Protein AF-A0A090L2N8-F1 (afdb_monomer_lite)

Structure (mmCIF, N/CA/C/O backbone):
data_AF-A0A090L2N8-F1
#
_entry.id   AF-A0A090L2N8-F1
#
loop_
_atom_site.group_PDB
_atom_site.id
_atom_site.type_symbol
_atom_site.label_atom_id
_atom_site.label_alt_id
_atom_site.label_comp_id
_atom_site.label_asym_id
_atom_site.label_entity_id
_atom_site.label_seq_id
_atom_site.pdbx_PDB_ins_code
_atom_site.Cartn_x
_atom_site.Cartn_y
_atom_site.Cartn_z
_atom_site.occupancy
_atom_site.B_iso_or_equiv
_atom_site.auth_seq_id
_atom_site.auth_comp_id
_atom_site.auth_asym_id
_atom_site.auth_atom_id
_atom_site.pdbx_PDB_model_num
ATOM 1 N N . MET A 1 1 ? -22.957 29.346 11.512 1.00 36.66 1 MET A N 1
ATOM 2 C CA . MET A 1 1 ? -21.755 28.531 11.788 1.00 36.66 1 MET A CA 1
ATOM 3 C C . MET A 1 1 ? -21.433 27.789 10.502 1.00 36.66 1 MET A C 1
ATOM 5 O O . MET A 1 1 ? -22.168 26.878 10.152 1.00 36.66 1 MET A O 1
ATOM 9 N N . SER A 1 2 ? -20.461 28.278 9.727 1.00 35.19 2 SER A N 1
ATOM 10 C CA . SER A 1 2 ? -20.050 27.627 8.478 1.00 35.19 2 SER A CA 1
ATOM 11 C C . SER A 1 2 ? -19.324 26.339 8.849 1.00 35.19 2 SER A C 1
ATOM 13 O O . SER A 1 2 ? -18.296 26.393 9.524 1.00 35.19 2 SER A O 1
ATOM 15 N N . GLN A 1 3 ? -19.903 25.190 8.508 1.00 35.50 3 GLN A N 1
ATOM 16 C CA . GLN A 1 3 ? -19.244 23.900 8.658 1.00 35.50 3 GLN A CA 1
ATOM 17 C C . GLN A 1 3 ? -18.045 23.920 7.713 1.00 35.50 3 GLN A C 1
ATOM 19 O O . GLN A 1 3 ? -18.204 23.939 6.495 1.00 35.50 3 GLN A O 1
ATOM 24 N N . MET A 1 4 ? -16.848 24.017 8.287 1.00 34.84 4 MET A N 1
ATOM 25 C CA . MET A 1 4 ? -15.596 23.928 7.553 1.00 34.84 4 MET A CA 1
ATOM 26 C C . MET A 1 4 ? -15.576 22.540 6.907 1.00 34.84 4 MET A C 1
ATOM 28 O O . MET A 1 4 ? -15.399 21.536 7.594 1.00 34.84 4 MET A O 1
ATOM 32 N N . VAL A 1 5 ? -15.874 22.476 5.609 1.00 41.25 5 VAL A N 1
ATOM 33 C CA . VAL A 1 5 ? -15.751 21.252 4.819 1.00 41.25 5 VAL A CA 1
ATOM 34 C C . VAL A 1 5 ? -14.258 20.985 4.734 1.00 41.25 5 VAL A C 1
ATOM 36 O O . VAL A 1 5 ? -13.550 21.615 3.952 1.00 41.25 5 VAL A O 1
ATOM 39 N N . ILE A 1 6 ? -13.760 20.136 5.628 1.00 54.00 6 ILE A N 1
ATOM 40 C CA . ILE A 1 6 ? -12.392 19.642 5.546 1.00 54.00 6 ILE A CA 1
ATOM 41 C C . ILE A 1 6 ? -12.341 18.814 4.262 1.00 54.00 6 ILE A C 1
ATOM 43 O O . ILE A 1 6 ? -13.164 17.928 4.045 1.00 54.00 6 ILE A O 1
ATOM 47 N N . ASP A 1 7 ? -11.460 19.205 3.348 1.00 61.66 7 ASP A N 1
ATOM 48 C CA . ASP A 1 7 ? -11.293 18.534 2.067 1.00 61.66 7 ASP A CA 1
ATOM 49 C C . ASP A 1 7 ? -10.585 17.193 2.310 1.00 61.66 7 ASP A C 1
ATOM 51 O O . ASP A 1 7 ? -9.374 17.156 2.524 1.00 61.66 7 ASP A O 1
ATOM 55 N N . ASP A 1 8 ? -11.350 16.097 2.296 1.00 76.94 8 ASP A N 1
ATOM 56 C CA . ASP A 1 8 ? -10.881 14.704 2.449 1.00 76.94 8 ASP A CA 1
ATOM 57 C C . ASP A 1 8 ? -10.103 14.191 1.212 1.00 76.94 8 ASP A C 1
ATOM 59 O O . ASP A 1 8 ? -10.050 12.989 0.932 1.00 76.94 8 ASP A O 1
ATOM 63 N N . GLU A 1 9 ? -9.564 15.104 0.404 1.00 87.19 9 GLU A N 1
ATOM 64 C CA . GLU A 1 9 ? -8.746 14.788 -0.759 1.00 87.19 9 GLU A CA 1
ATOM 65 C C . GLU A 1 9 ? -7.345 14.370 -0.315 1.00 87.19 9 GLU A C 1
ATOM 67 O O . GLU A 1 9 ? -6.635 15.106 0.374 1.00 87.19 9 GLU A O 1
ATOM 72 N N . ILE A 1 10 ? -6.946 13.180 -0.753 1.00 88.44 10 ILE A N 1
ATOM 73 C CA . ILE A 1 10 ? -5.618 12.625 -0.542 1.00 88.44 10 ILE A CA 1
ATOM 74 C C . ILE A 1 10 ? -4.864 12.704 -1.862 1.00 88.44 10 ILE A C 1
ATOM 76 O O . ILE A 1 10 ? -5.372 12.290 -2.907 1.00 88.44 10 ILE A O 1
ATOM 80 N N . GLU A 1 11 ? -3.640 13.218 -1.803 1.00 90.69 11 GLU A N 1
ATOM 81 C CA . GLU A 1 11 ? -2.731 13.260 -2.942 1.00 90.69 11 GLU A CA 1
ATOM 82 C C . GLU A 1 11 ? -1.471 12.463 -2.640 1.00 90.69 11 GLU A C 1
ATOM 84 O O . GLU A 1 11 ? -0.722 12.770 -1.705 1.00 90.69 11 GLU A O 1
ATOM 89 N N . PHE A 1 12 ? -1.228 11.460 -3.473 1.00 89.25 12 PHE A N 1
ATOM 90 C CA . PHE A 1 12 ? 0.012 10.710 -3.493 1.00 89.25 12 PHE A CA 1
ATOM 91 C C . PHE A 1 12 ? 0.894 11.193 -4.632 1.00 89.25 12 PHE A C 1
ATOM 93 O O . PHE A 1 12 ? 0.451 11.342 -5.770 1.00 89.25 12 PHE A O 1
ATOM 100 N N . GLN A 1 13 ? 2.164 11.394 -4.316 1.00 90.00 13 GLN A N 1
ATOM 101 C CA . GLN A 1 13 ? 3.207 11.605 -5.296 1.00 90.00 13 GLN A CA 1
ATOM 102 C C . GLN A 1 13 ? 3.875 10.274 -5.608 1.00 90.00 13 GLN A C 1
ATOM 104 O O . GLN A 1 13 ? 4.311 9.577 -4.695 1.00 90.00 13 GLN A O 1
ATOM 109 N N . ILE A 1 14 ? 4.000 9.971 -6.894 1.00 87.62 14 ILE A N 1
ATOM 110 C CA . ILE A 1 14 ? 4.717 8.823 -7.429 1.00 87.62 14 ILE A CA 1
ATOM 111 C C . ILE A 1 14 ? 6.003 9.318 -8.088 1.00 87.62 14 ILE A C 1
ATOM 113 O O . ILE A 1 14 ? 5.976 10.181 -8.972 1.00 87.62 14 ILE A O 1
ATOM 117 N N . ARG A 1 15 ? 7.137 8.778 -7.642 1.00 84.06 15 ARG A N 1
ATOM 118 C CA . ARG A 1 15 ? 8.476 9.062 -8.171 1.00 84.06 15 ARG A CA 1
ATOM 119 C C . ARG A 1 15 ? 9.113 7.775 -8.665 1.00 84.06 15 ARG A C 1
ATOM 121 O O . ARG A 1 15 ? 8.937 6.736 -8.042 1.00 84.06 15 ARG A O 1
ATOM 128 N N . HIS A 1 16 ? 9.904 7.844 -9.728 1.00 80.56 16 HIS A N 1
ATOM 129 C CA . HIS A 1 16 ? 10.646 6.679 -10.204 1.00 80.56 16 HIS A CA 1
ATOM 130 C C . HIS A 1 16 ? 11.736 6.270 -9.210 1.00 80.56 16 HIS A C 1
ATOM 132 O O . HIS A 1 16 ? 12.445 7.114 -8.651 1.00 80.56 16 HIS A O 1
ATOM 138 N N . TYR A 1 17 ? 11.876 4.962 -9.003 1.00 70.00 17 TYR A N 1
ATOM 139 C CA . TYR A 1 17 ? 12.927 4.393 -8.172 1.00 70.00 17 TYR A CA 1
ATOM 140 C C . TYR A 1 17 ? 14.274 4.687 -8.850 1.00 70.00 17 TYR A C 1
ATOM 142 O O . TYR A 1 17 ? 14.511 4.265 -9.980 1.00 70.00 17 TYR A O 1
ATOM 150 N N . ASN A 1 18 ? 15.143 5.441 -8.171 1.00 66.25 18 ASN A N 1
ATOM 151 C CA . ASN A 1 18 ? 16.509 5.773 -8.599 1.00 66.25 18 ASN A CA 1
ATOM 152 C C . ASN A 1 18 ? 16.700 6.901 -9.646 1.00 66.25 18 ASN A C 1
ATOM 154 O O . ASN A 1 18 ? 17.779 7.002 -10.229 1.00 66.25 18 ASN A O 1
ATOM 158 N N . GLN A 1 19 ? 15.716 7.782 -9.886 1.00 64.19 19 GLN A N 1
ATOM 159 C CA . GLN A 1 19 ? 15.895 8.910 -10.822 1.00 64.19 19 GLN A CA 1
ATOM 160 C C . GLN A 1 19 ? 15.482 10.269 -10.233 1.00 64.19 19 GLN A C 1
ATOM 162 O O . GLN A 1 19 ? 14.309 10.534 -9.987 1.00 64.19 19 GLN A O 1
ATOM 167 N N . GLN A 1 20 ? 16.467 11.157 -10.049 1.00 55.75 20 GLN A N 1
ATOM 168 C CA . GLN A 1 20 ? 16.297 12.493 -9.451 1.00 55.75 20 GLN A CA 1
ATOM 169 C C . GLN A 1 20 ? 15.629 13.536 -10.368 1.00 55.75 20 GLN A C 1
ATOM 171 O O . GLN A 1 20 ? 15.150 14.546 -9.861 1.00 55.75 20 GLN A O 1
ATOM 176 N N . PHE A 1 21 ? 15.584 13.320 -11.688 1.00 56.75 21 PHE A N 1
ATOM 177 C CA . PHE A 1 21 ? 15.23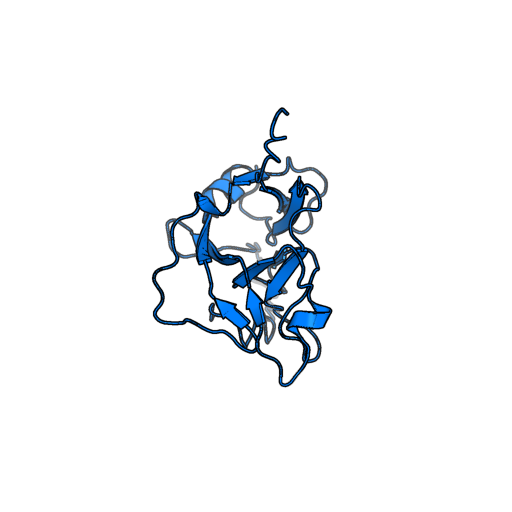5 14.364 -12.670 1.00 56.75 21 PHE A CA 1
ATOM 178 C C . PHE A 1 21 ? 13.883 14.182 -13.380 1.00 56.75 21 PHE A C 1
ATOM 180 O O . PHE A 1 21 ? 13.611 14.887 -14.350 1.00 56.75 21 PHE A O 1
ATOM 187 N N . TYR A 1 22 ? 13.026 13.265 -12.924 1.00 66.50 22 TYR A N 1
ATOM 188 C CA . TYR A 1 22 ? 11.720 13.037 -13.553 1.00 66.50 22 TYR A CA 1
ATOM 189 C C . TYR A 1 22 ? 10.585 13.822 -12.904 1.00 66.50 22 TYR A C 1
ATOM 191 O O . TYR A 1 22 ? 10.552 14.026 -11.689 1.00 66.50 22 TYR A O 1
ATOM 199 N N . ILE A 1 23 ? 9.631 14.232 -13.745 1.00 71.06 23 ILE A N 1
ATOM 200 C CA . ILE A 1 23 ? 8.401 14.883 -13.307 1.00 71.06 23 ILE A CA 1
ATOM 201 C C . ILE A 1 23 ? 7.590 13.845 -12.519 1.00 71.06 23 ILE A C 1
ATOM 203 O O . ILE A 1 23 ? 7.235 12.804 -13.074 1.00 71.06 23 ILE A O 1
ATOM 207 N N . PRO A 1 24 ? 7.305 14.092 -11.232 1.00 79.00 24 PRO A N 1
ATOM 208 C CA . PRO A 1 24 ? 6.492 13.183 -10.442 1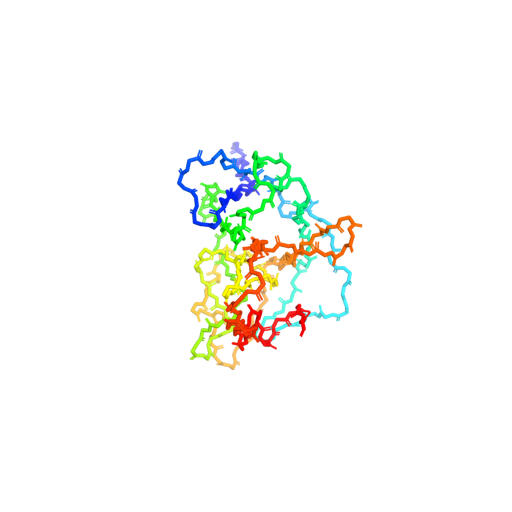.00 79.00 24 PRO A CA 1
ATOM 209 C C . PRO A 1 24 ? 5.084 13.058 -11.031 1.00 79.00 24 PRO A C 1
ATOM 211 O O . PRO A 1 24 ? 4.496 14.042 -11.482 1.00 79.00 24 PRO A O 1
ATOM 214 N N . THR A 1 25 ? 4.520 11.855 -10.960 1.00 85.81 25 THR A N 1
ATOM 215 C CA . THR A 1 25 ? 3.091 11.649 -11.220 1.00 85.81 25 THR A CA 1
ATOM 216 C C . THR A 1 25 ? 2.317 11.849 -9.924 1.00 85.81 25 THR A C 1
ATOM 218 O O . THR A 1 25 ? 2.787 11.463 -8.857 1.00 85.81 25 THR A O 1
ATOM 221 N N . PHE A 1 26 ? 1.130 12.443 -10.000 1.00 88.50 26 PHE A N 1
ATOM 222 C CA . PHE A 1 26 ? 0.273 12.654 -8.838 1.00 88.50 26 PHE A CA 1
ATOM 223 C C . PHE A 1 26 ? -1.030 11.886 -9.002 1.00 88.50 26 PHE A C 1
ATOM 225 O O . PHE A 1 26 ? -1.677 11.984 -10.045 1.00 88.50 26 PHE A O 1
ATOM 232 N N . ILE A 1 27 ? -1.425 11.154 -7.964 1.00 89.75 27 ILE A N 1
ATOM 233 C CA . ILE A 1 27 ? -2.739 10.519 -7.878 1.00 89.75 27 ILE A CA 1
ATOM 234 C C . ILE A 1 27 ? -3.532 11.245 -6.800 1.00 89.75 27 ILE A C 1
ATOM 236 O O . ILE A 1 27 ? -3.132 11.267 -5.636 1.00 89.75 27 ILE A O 1
ATOM 240 N N . LYS A 1 28 ? -4.665 11.823 -7.200 1.00 92.06 28 LYS A N 1
ATOM 241 C CA . LYS A 1 28 ? -5.612 12.499 -6.310 1.00 92.06 28 LYS A CA 1
ATOM 242 C C . LYS A 1 28 ? -6.878 11.677 -6.196 1.00 92.06 28 LYS A C 1
ATOM 244 O O . LYS A 1 28 ? -7.453 11.285 -7.210 1.00 92.06 28 LYS A O 1
ATOM 249 N N . PHE A 1 29 ? -7.327 11.435 -4.975 1.00 91.25 29 PHE A N 1
ATOM 250 C CA . PHE A 1 29 ? -8.568 10.711 -4.738 1.00 91.25 29 PHE A CA 1
ATOM 251 C C . PHE A 1 29 ? -9.214 11.110 -3.416 1.00 91.25 29 PHE A C 1
ATOM 253 O O . PHE A 1 29 ? -8.576 11.631 -2.506 1.00 91.25 29 PHE A O 1
ATOM 260 N N . LYS A 1 30 ? -10.509 10.814 -3.306 1.00 91.94 30 LYS A N 1
ATOM 261 C CA . LYS A 1 30 ? -11.263 10.874 -2.052 1.00 91.94 30 LYS A CA 1
ATOM 262 C C . LYS A 1 30 ? -11.636 9.453 -1.662 1.00 91.94 30 LYS A C 1
ATOM 264 O O . LYS A 1 30 ? -12.209 8.736 -2.480 1.00 91.94 30 LYS A O 1
ATOM 269 N N . LEU A 1 31 ? -11.337 9.045 -0.428 1.00 91.75 31 LEU A N 1
ATOM 270 C CA . LEU A 1 31 ? -11.519 7.655 0.023 1.00 91.75 31 LEU A CA 1
ATOM 271 C C . LEU A 1 31 ? -12.951 7.140 -0.180 1.00 91.75 31 LEU A C 1
ATOM 273 O O . LEU A 1 31 ? -13.151 6.016 -0.636 1.00 91.75 31 LEU A O 1
ATOM 277 N N . HIS A 1 32 ? -13.956 7.973 0.102 1.00 91.69 32 HIS A N 1
ATOM 278 C CA . HIS A 1 32 ? -15.364 7.605 -0.057 1.00 91.69 32 HIS A CA 1
ATOM 279 C C . HIS A 1 32 ? -15.767 7.371 -1.523 1.00 91.69 32 HIS A C 1
ATOM 281 O O . HIS A 1 32 ? -16.650 6.549 -1.772 1.00 91.69 32 HIS A O 1
ATOM 287 N N . ASN A 1 33 ? -15.084 8.020 -2.473 1.00 94.31 33 ASN A N 1
ATOM 288 C CA . ASN A 1 33 ? -15.336 7.905 -3.913 1.00 94.31 33 ASN A CA 1
ATOM 289 C C . ASN A 1 33 ? -14.638 6.705 -4.565 1.00 94.31 33 ASN A C 1
ATOM 291 O O . ASN A 1 33 ? -14.952 6.383 -5.709 1.00 94.31 33 ASN A O 1
ATOM 295 N N . LEU A 1 34 ? -13.700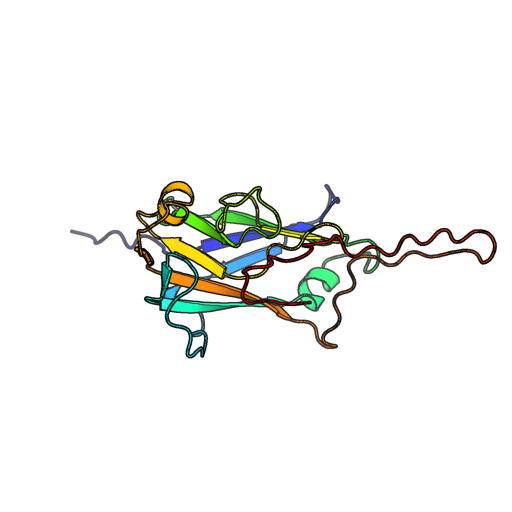 6.047 -3.874 1.00 94.75 34 LEU A N 1
ATOM 296 C CA . LEU A 1 34 ? -13.070 4.837 -4.397 1.00 94.75 34 LEU A CA 1
ATOM 297 C C . LEU A 1 34 ? -14.096 3.706 -4.534 1.00 94.75 34 LEU A C 1
ATOM 299 O O . LEU A 1 34 ? -15.033 3.586 -3.731 1.00 94.75 34 LEU A O 1
ATOM 303 N N . GLU A 1 35 ? -13.884 2.848 -5.531 1.00 95.19 35 GLU A N 1
ATOM 304 C CA . GLU A 1 35 ? -14.677 1.635 -5.716 1.00 95.19 35 GLU A CA 1
ATOM 305 C C . GLU A 1 35 ? -14.545 0.733 -4.480 1.00 95.19 35 GLU A C 1
ATOM 307 O O . GLU A 1 35 ? -13.479 0.636 -3.866 1.00 95.19 35 GLU A O 1
ATOM 312 N N . ASN A 1 36 ? -15.638 0.074 -4.096 1.00 93.19 36 ASN A N 1
ATOM 313 C CA . ASN A 1 36 ? -15.602 -0.908 -3.019 1.00 93.19 36 ASN A CA 1
ATOM 314 C C . ASN A 1 36 ? -14.842 -2.157 -3.476 1.00 93.19 36 ASN A C 1
ATOM 316 O O . ASN A 1 36 ? -15.156 -2.744 -4.513 1.00 93.19 36 ASN A O 1
ATOM 320 N N . PHE A 1 37 ? -13.891 -2.608 -2.665 1.00 85.88 37 PHE A N 1
ATOM 321 C CA . PHE A 1 37 ? -13.199 -3.866 -2.917 1.00 85.88 37 PHE A CA 1
ATOM 322 C C . PHE A 1 37 ? -14.153 -5.034 -2.631 1.00 85.88 37 PHE A C 1
ATOM 324 O O . PHE A 1 37 ? -14.532 -5.276 -1.485 1.00 85.88 37 PHE A O 1
ATOM 331 N N . LYS A 1 38 ? -14.570 -5.753 -3.681 1.00 79.25 38 LYS A N 1
ATOM 332 C CA . LYS A 1 38 ? -15.442 -6.931 -3.561 1.00 79.25 38 LYS A CA 1
ATOM 333 C C . LYS A 1 38 ? -14.643 -8.107 -3.003 1.00 79.25 38 LYS A C 1
ATOM 335 O O . LYS A 1 38 ? -14.042 -8.872 -3.751 1.00 79.25 38 LYS A O 1
ATOM 340 N N . THR A 1 39 ? -14.644 -8.242 -1.683 1.00 76.88 39 THR A N 1
ATOM 341 C CA . THR A 1 39 ? -14.014 -9.352 -0.971 1.00 76.88 39 THR A CA 1
ATOM 342 C C . THR A 1 39 ? -14.951 -9.916 0.087 1.00 76.88 39 THR A C 1
ATOM 344 O O . THR A 1 39 ? -15.720 -9.182 0.701 1.00 76.88 39 THR A O 1
ATOM 347 N N . ASN A 1 40 ? -14.861 -11.225 0.318 1.00 80.06 40 ASN A N 1
ATOM 348 C CA . ASN A 1 40 ? -15.502 -11.864 1.470 1.00 80.06 40 ASN A CA 1
ATOM 349 C C . ASN A 1 40 ? -14.656 -11.702 2.746 1.00 80.06 40 ASN A C 1
ATOM 351 O O . ASN A 1 40 ? -15.104 -12.060 3.833 1.00 80.06 40 ASN A O 1
ATOM 355 N N . LEU A 1 41 ? -13.427 -11.188 2.618 1.00 82.12 41 LEU A N 1
ATOM 356 C CA . LEU A 1 41 ? -12.559 -10.900 3.751 1.00 82.12 41 LEU A CA 1
ATOM 357 C C . LEU A 1 41 ? -13.079 -9.667 4.483 1.00 82.12 41 LEU A C 1
ATOM 359 O O . LEU A 1 41 ? -13.074 -8.559 3.955 1.00 82.12 41 LEU A O 1
ATOM 363 N N . THR A 1 42 ? -13.495 -9.867 5.724 1.00 86.19 42 THR A N 1
ATOM 364 C CA . THR A 1 42 ? -13.883 -8.787 6.637 1.00 86.19 42 THR A CA 1
ATOM 365 C C . THR A 1 42 ? -12.761 -8.431 7.608 1.00 86.19 42 THR A C 1
ATOM 367 O O . THR A 1 42 ? -12.875 -7.449 8.341 1.00 86.19 42 THR A O 1
ATOM 370 N N . THR A 1 43 ? -11.676 -9.212 7.620 1.00 90.94 43 THR A N 1
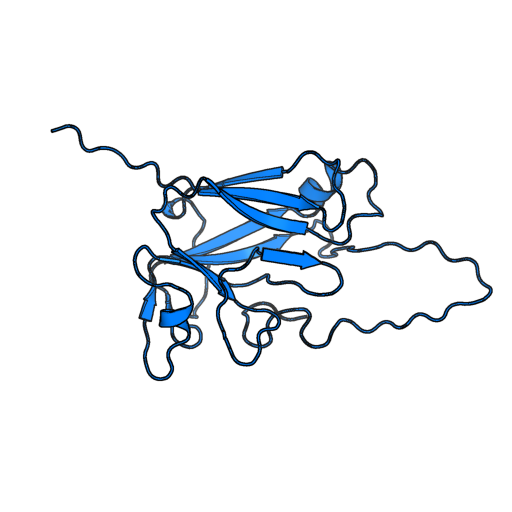ATOM 371 C CA . THR A 1 43 ? -10.534 -9.049 8.520 1.00 90.94 43 THR A CA 1
ATOM 372 C C . THR A 1 43 ? -9.209 -9.352 7.832 1.00 90.94 43 THR A C 1
ATOM 374 O O . THR A 1 43 ? -9.142 -10.115 6.867 1.00 90.94 43 THR A O 1
ATOM 377 N N . PHE A 1 44 ? -8.141 -8.783 8.382 1.00 90.88 44 PHE A N 1
ATOM 378 C CA . PHE A 1 44 ? -6.762 -9.091 8.036 1.00 90.88 44 PHE A CA 1
ATOM 379 C C . PHE A 1 44 ? -5.894 -8.915 9.282 1.00 90.88 44 PHE A C 1
ATOM 381 O O . PHE A 1 44 ? -5.846 -7.821 9.832 1.00 90.88 44 PHE A O 1
ATOM 388 N N . GLU A 1 45 ? -5.226 -9.973 9.746 1.00 91.06 45 GLU A N 1
ATOM 389 C CA . GLU A 1 45 ? -4.408 -9.927 10.971 1.00 91.06 45 GLU A CA 1
ATOM 390 C C . GLU A 1 45 ? -5.200 -9.306 12.146 1.00 91.06 45 GLU A C 1
ATOM 392 O O . GLU A 1 45 ? -6.267 -9.809 12.505 1.00 91.06 45 GLU A O 1
ATOM 397 N N . ASN A 1 46 ? -4.722 -8.193 12.708 1.00 90.75 46 ASN A N 1
ATOM 398 C CA . ASN A 1 46 ? -5.327 -7.508 13.851 1.00 90.75 46 ASN A CA 1
ATOM 399 C C . ASN A 1 46 ? -6.351 -6.429 13.452 1.00 90.75 46 ASN A C 1
ATOM 401 O O . ASN A 1 46 ? -6.721 -5.603 14.288 1.00 90.75 46 ASN A O 1
ATOM 405 N N . ILE A 1 47 ? -6.818 -6.398 12.197 1.00 93.56 47 ILE A N 1
ATOM 406 C CA . ILE A 1 47 ? -7.778 -5.388 11.732 1.00 93.56 47 ILE A CA 1
ATOM 407 C C . ILE A 1 47 ? -9.074 -5.979 11.167 1.00 93.56 47 ILE A C 1
ATOM 409 O O . ILE A 1 47 ? -9.088 -7.024 10.516 1.00 93.56 47 ILE A O 1
ATOM 413 N N . ARG A 1 48 ? -10.178 -5.266 11.404 1.00 95.31 48 ARG A N 1
ATOM 414 C CA . ARG A 1 48 ? -11.509 -5.453 10.810 1.00 95.31 48 ARG A CA 1
ATOM 415 C C . ARG A 1 48 ? -11.787 -4.331 9.823 1.00 95.31 48 ARG A C 1
ATOM 417 O O . ARG A 1 48 ? -11.568 -3.159 10.130 1.00 95.31 48 ARG A O 1
ATOM 424 N N . PHE A 1 49 ? -12.299 -4.693 8.658 1.00 94.12 49 PHE A N 1
ATOM 425 C CA . PHE A 1 49 ? -12.580 -3.761 7.576 1.00 94.12 49 PHE A CA 1
ATOM 426 C C . PHE A 1 49 ? -13.944 -3.111 7.795 1.00 94.12 49 PHE A C 1
ATOM 428 O O . PHE A 1 49 ? -14.958 -3.805 7.818 1.00 94.12 49 PHE A O 1
ATOM 435 N N . GLN A 1 50 ? -13.977 -1.783 7.927 1.00 94.56 50 GLN A N 1
ATOM 436 C CA . GLN A 1 50 ? -15.232 -1.031 7.909 1.00 94.56 50 GLN A CA 1
ATOM 437 C C . GLN A 1 50 ? -15.601 -0.609 6.483 1.00 94.56 50 GLN A C 1
ATOM 439 O O . GLN A 1 50 ? -16.693 -0.915 6.015 1.00 94.56 50 GLN A O 1
ATOM 444 N N . ASN A 1 51 ? -14.674 0.053 5.780 1.00 94.25 51 ASN A N 1
ATOM 445 C CA . ASN A 1 51 ? -14.866 0.503 4.400 1.00 94.25 51 ASN A CA 1
ATOM 446 C C . ASN A 1 51 ? -13.733 -0.023 3.496 1.00 94.25 51 ASN A C 1
ATOM 448 O O . ASN A 1 51 ? -12.733 0.676 3.297 1.00 94.25 51 ASN A O 1
ATOM 452 N N . PRO A 1 52 ? -13.848 -1.254 2.960 1.00 94.88 52 PRO A N 1
ATOM 453 C CA . PRO A 1 52 ? -12.869 -1.803 2.031 1.00 94.88 52 PRO A CA 1
ATOM 454 C C . PRO A 1 52 ? -13.011 -1.157 0.645 1.00 94.88 52 PRO A C 1
ATOM 456 O O . PRO A 1 52 ? -14.077 -1.173 0.026 1.00 94.88 52 PRO A O 1
ATOM 459 N N . LYS A 1 53 ? -11.915 -0.604 0.140 1.00 95.44 53 LYS A N 1
ATOM 460 C CA . LYS A 1 53 ? -11.800 0.148 -1.110 1.00 95.44 53 LYS A CA 1
ATOM 461 C C . LYS A 1 53 ? -10.690 -0.428 -1.980 1.00 95.44 53 LYS A C 1
ATOM 463 O O . LYS A 1 53 ? -9.828 -1.150 -1.485 1.00 95.44 53 LYS A O 1
ATOM 468 N N . ILE A 1 54 ? -10.692 -0.097 -3.265 1.00 94.62 54 ILE A N 1
ATOM 469 C CA . ILE A 1 54 ? -9.620 -0.463 -4.193 1.00 94.62 54 ILE A CA 1
ATOM 470 C C . ILE A 1 54 ? -9.106 0.770 -4.935 1.00 94.62 54 ILE A C 1
ATOM 472 O O . ILE A 1 54 ? -9.884 1.628 -5.354 1.00 94.62 54 ILE A O 1
ATOM 476 N N . LEU A 1 55 ? -7.785 0.855 -5.074 1.00 93.62 55 LEU A N 1
ATOM 477 C CA . LEU A 1 55 ? -7.091 1.862 -5.866 1.00 93.62 55 LEU A CA 1
ATOM 478 C C . LEU A 1 55 ? -6.229 1.149 -6.905 1.00 93.62 55 LEU A C 1
ATOM 480 O O . LEU A 1 55 ? -5.410 0.296 -6.560 1.00 93.62 55 LEU A O 1
ATOM 484 N N . TYR A 1 56 ? -6.409 1.517 -8.169 1.00 92.19 56 TYR A N 1
ATOM 485 C CA . TYR A 1 56 ? -5.607 0.993 -9.265 1.00 92.19 56 TYR A CA 1
ATOM 486 C C . TYR A 1 56 ? -4.504 1.981 -9.633 1.00 92.19 56 TYR A C 1
ATOM 488 O O . TYR A 1 56 ? -4.771 3.165 -9.827 1.00 92.19 56 TYR A O 1
ATOM 496 N N . ILE A 1 57 ? -3.283 1.473 -9.747 1.00 90.25 57 ILE A N 1
ATOM 497 C CA . ILE A 1 57 ? -2.140 2.180 -10.316 1.00 90.25 57 ILE A CA 1
ATOM 498 C C . ILE A 1 57 ? -1.957 1.652 -11.737 1.00 90.25 57 ILE A C 1
ATOM 500 O O . ILE A 1 57 ? -1.730 0.456 -11.920 1.00 90.25 57 ILE A O 1
ATOM 504 N N . ASP A 1 58 ? -2.083 2.530 -12.728 1.00 90.38 58 ASP A N 1
ATOM 505 C CA . ASP A 1 58 ? -1.851 2.188 -14.131 1.00 90.38 58 ASP A CA 1
ATOM 506 C C . ASP A 1 58 ? -0.344 2.203 -14.420 1.00 90.38 58 ASP A C 1
ATOM 508 O O . ASP A 1 58 ? 0.303 3.253 -14.411 1.00 90.38 58 ASP A O 1
ATOM 512 N N . TRP A 1 59 ? 0.227 1.014 -14.605 1.00 87.25 59 TRP A N 1
ATOM 513 C CA . TRP A 1 59 ? 1.649 0.844 -14.870 1.00 87.25 59 TRP A CA 1
ATOM 514 C C . TRP A 1 59 ? 2.048 1.455 -16.208 1.00 87.25 59 TRP A C 1
ATOM 516 O O . TRP A 1 59 ? 3.049 2.161 -16.281 1.00 87.25 59 TRP A O 1
ATOM 526 N N . ASP A 1 60 ? 1.267 1.223 -17.258 1.00 85.25 60 ASP A N 1
ATOM 527 C CA . ASP A 1 60 ? 1.596 1.685 -18.604 1.00 85.25 60 ASP A CA 1
ATOM 528 C C . ASP A 1 60 ? 1.533 3.215 -18.685 1.00 85.25 60 ASP A C 1
ATOM 530 O O . ASP A 1 60 ? 2.402 3.843 -19.296 1.00 85.25 60 ASP A O 1
ATOM 534 N N . GLU A 1 61 ? 0.573 3.840 -17.993 1.00 86.12 61 GLU A N 1
ATOM 535 C CA . GLU A 1 61 ? 0.522 5.297 -17.861 1.00 86.12 61 GLU A CA 1
ATOM 536 C C . GLU A 1 61 ? 1.765 5.837 -17.137 1.00 86.12 61 GLU A C 1
ATOM 538 O O . GLU A 1 61 ? 2.380 6.800 -17.608 1.00 86.12 61 GLU A O 1
ATOM 543 N N . LEU A 1 62 ? 2.170 5.215 -16.022 1.00 82.62 62 LEU A N 1
ATOM 544 C CA . LEU A 1 62 ? 3.387 5.605 -15.304 1.00 82.62 62 LEU A CA 1
ATOM 545 C C . LEU A 1 62 ? 4.634 5.491 -16.188 1.00 82.62 62 LEU A C 1
ATOM 547 O O . LEU A 1 62 ? 5.472 6.393 -16.177 1.00 82.62 62 LEU A O 1
ATOM 551 N N . GLN A 1 63 ? 4.732 4.427 -16.984 1.00 76.81 63 GLN A N 1
ATOM 552 C CA . GLN A 1 63 ? 5.862 4.196 -17.881 1.00 76.81 63 GLN A CA 1
ATOM 553 C C . GLN A 1 63 ? 5.877 5.159 -19.065 1.00 76.81 63 GLN A C 1
ATOM 555 O O . GLN A 1 63 ? 6.944 5.646 -19.432 1.00 76.81 63 GLN A O 1
ATOM 560 N N . SER A 1 64 ? 4.715 5.492 -19.633 1.00 76.81 64 SER A N 1
ATOM 561 C CA . SER A 1 64 ? 4.608 6.406 -20.782 1.00 76.81 64 SER A CA 1
ATOM 562 C C . SER A 1 64 ? 5.150 7.811 -20.499 1.00 76.81 64 SER A C 1
ATOM 564 O O . SER A 1 64 ? 5.586 8.511 -21.411 1.00 76.81 64 SER A O 1
ATOM 566 N N . LYS A 1 65 ? 5.158 8.220 -19.225 1.00 71.94 65 LYS A N 1
ATOM 567 C CA . LYS A 1 65 ? 5.727 9.495 -18.762 1.00 71.94 65 LYS A CA 1
ATOM 568 C C . LYS A 1 65 ? 7.250 9.460 -18.646 1.00 71.94 65 LYS A C 1
ATOM 570 O O . LYS A 1 65 ? 7.870 10.503 -18.432 1.00 71.94 65 LYS A O 1
ATOM 575 N N . THR A 1 66 ? 7.859 8.289 -18.806 1.00 66.25 66 THR A N 1
ATOM 576 C CA . THR A 1 66 ? 9.307 8.144 -18.890 1.00 66.25 66 THR A CA 1
ATOM 577 C C . THR A 1 66 ? 9.752 8.130 -20.342 1.00 66.25 66 THR A C 1
ATOM 579 O O . THR A 1 66 ? 9.282 7.337 -21.148 1.00 66.25 66 THR A O 1
ATOM 582 N N . ASN A 1 67 ? 10.717 8.985 -20.685 1.00 57.09 67 ASN A N 1
ATOM 583 C CA . ASN A 1 67 ? 11.313 8.998 -22.026 1.00 57.09 67 ASN A CA 1
ATOM 584 C C . ASN A 1 67 ? 12.238 7.787 -22.268 1.00 57.09 67 ASN A C 1
ATOM 586 O O . ASN A 1 67 ? 12.858 7.692 -23.322 1.00 57.09 67 ASN A O 1
ATOM 590 N N . ASN A 1 68 ? 12.364 6.887 -21.287 1.00 59.00 68 ASN A N 1
ATOM 591 C CA . ASN A 1 68 ? 13.183 5.683 -21.329 1.00 59.00 68 ASN A CA 1
ATOM 592 C C . ASN A 1 68 ? 12.422 4.541 -20.646 1.00 59.00 68 ASN A C 1
ATOM 594 O O . ASN A 1 68 ? 12.556 4.344 -19.436 1.00 59.00 68 ASN A O 1
ATOM 598 N N . SER A 1 69 ? 11.681 3.763 -21.437 1.00 54.31 69 SER A N 1
ATOM 599 C CA . SER A 1 69 ? 10.896 2.598 -20.997 1.00 54.31 69 SER A CA 1
ATOM 600 C C . SER A 1 69 ? 11.706 1.524 -20.253 1.00 54.31 69 SER A C 1
ATOM 602 O O . SER A 1 69 ? 11.123 0.648 -19.624 1.00 54.31 69 SER A O 1
ATOM 604 N N . ASN A 1 70 ? 13.042 1.601 -20.293 1.00 54.81 70 ASN A N 1
ATOM 605 C CA . ASN A 1 70 ? 13.937 0.508 -19.913 1.00 54.81 70 ASN A CA 1
ATOM 606 C C . ASN A 1 70 ? 14.740 0.764 -18.620 1.00 54.81 70 ASN A C 1
ATOM 608 O O . ASN A 1 70 ? 15.560 -0.067 -18.240 1.00 54.81 70 ASN A O 1
ATOM 612 N N . ILE A 1 71 ? 14.539 1.901 -17.932 1.00 56.56 71 ILE A N 1
ATOM 613 C CA . ILE A 1 71 ? 15.356 2.296 -16.755 1.00 56.56 71 ILE A CA 1
ATOM 614 C C . ILE A 1 71 ? 14.508 2.462 -15.480 1.00 56.56 71 ILE A C 1
ATOM 616 O O . ILE A 1 71 ? 14.991 2.905 -14.439 1.00 56.56 71 ILE A O 1
ATOM 620 N N . THR A 1 72 ? 13.221 2.135 -15.515 1.00 61.12 72 THR A N 1
ATOM 621 C CA . THR A 1 72 ? 12.347 2.324 -14.356 1.00 61.12 72 THR A CA 1
ATOM 622 C C . THR A 1 72 ? 12.470 1.153 -13.396 1.00 61.12 72 THR A C 1
ATOM 624 O O . THR A 1 72 ? 11.669 0.227 -13.447 1.00 61.12 72 THR A O 1
ATOM 627 N N . TYR A 1 73 ? 13.405 1.248 -12.452 1.00 72.62 73 TYR A N 1
ATOM 628 C CA . TYR A 1 73 ? 13.618 0.274 -11.372 1.00 72.62 73 TYR A CA 1
ATOM 629 C C . TYR A 1 73 ? 12.411 0.066 -10.437 1.00 72.62 73 TYR A C 1
ATOM 631 O O . TYR A 1 73 ? 12.550 -0.595 -9.410 1.00 72.62 73 TYR A O 1
ATOM 639 N N . GLY A 1 74 ? 11.254 0.654 -10.754 1.00 84.31 74 GLY A N 1
ATOM 640 C CA . GLY A 1 74 ? 10.074 0.735 -9.916 1.00 84.31 74 GLY A CA 1
ATOM 641 C C . GLY A 1 74 ? 9.625 2.167 -9.642 1.00 84.31 74 GLY A C 1
ATOM 642 O O . GLY A 1 74 ? 10.013 3.116 -10.333 1.00 84.31 74 GLY A O 1
ATOM 643 N N . PHE A 1 75 ? 8.844 2.329 -8.577 1.00 86.00 75 PHE A N 1
ATOM 644 C CA . PHE A 1 75 ? 8.406 3.618 -8.060 1.00 86.00 75 PHE A CA 1
ATOM 645 C C . PHE A 1 75 ? 8.376 3.666 -6.530 1.00 86.00 75 PHE A C 1
ATOM 647 O O . PHE A 1 75 ? 8.248 2.651 -5.847 1.00 86.00 75 PHE A O 1
ATOM 654 N N . TYR A 1 76 ? 8.448 4.888 -6.017 1.00 88.00 76 TYR A N 1
ATOM 655 C CA . TYR A 1 76 ? 8.069 5.258 -4.664 1.00 88.00 76 TYR A CA 1
ATOM 656 C C . TYR A 1 76 ? 6.767 6.033 -4.711 1.00 88.00 76 TYR A C 1
ATOM 658 O O . TYR A 1 76 ? 6.573 6.869 -5.594 1.00 88.00 76 TYR A O 1
ATOM 666 N N . MET A 1 77 ? 5.904 5.796 -3.739 1.00 88.31 77 MET A N 1
ATOM 667 C CA . MET A 1 77 ? 4.653 6.497 -3.570 1.00 88.31 77 MET A CA 1
ATOM 668 C C . MET A 1 77 ? 4.562 7.025 -2.135 1.00 88.31 77 MET A C 1
ATOM 670 O O . MET A 1 77 ? 4.630 6.277 -1.163 1.00 88.31 77 MET A O 1
ATOM 674 N N . SER A 1 78 ? 4.411 8.338 -1.998 1.00 87.00 78 SER A N 1
ATOM 675 C CA . SER A 1 78 ? 4.333 9.010 -0.699 1.00 87.00 78 SER A CA 1
ATOM 676 C C . SER A 1 78 ? 3.187 10.018 -0.680 1.00 87.00 78 SER A C 1
ATOM 678 O O . SER A 1 78 ? 3.003 10.731 -1.672 1.00 87.00 78 SER A O 1
ATOM 680 N N . PRO A 1 79 ? 2.430 10.131 0.421 1.00 85.19 79 PRO A N 1
ATOM 681 C CA . PRO A 1 79 ? 1.414 11.166 0.546 1.00 85.19 79 PRO A CA 1
ATOM 682 C C . PRO A 1 79 ? 2.090 12.545 0.587 1.00 85.19 79 PRO A C 1
ATOM 684 O O . PRO A 1 79 ? 3.016 12.758 1.366 1.00 85.19 79 PRO A O 1
ATOM 687 N N . ILE A 1 80 ? 1.632 13.485 -0.242 1.00 82.38 80 ILE A N 1
ATOM 688 C CA . ILE A 1 80 ? 2.113 14.883 -0.237 1.00 82.38 80 ILE A CA 1
ATOM 689 C C . ILE A 1 80 ? 1.053 15.873 0.238 1.00 82.38 80 ILE A C 1
ATOM 691 O O . ILE A 1 80 ? 1.385 16.898 0.826 1.00 82.38 80 ILE A O 1
ATOM 695 N N . LYS A 1 81 ? -0.225 15.544 0.034 1.00 74.88 81 LYS A N 1
ATOM 696 C CA . LYS A 1 81 ? -1.360 16.245 0.625 1.00 74.88 81 LYS A CA 1
ATOM 697 C C . LYS A 1 81 ? -2.158 15.210 1.401 1.00 74.88 81 LYS A C 1
ATOM 699 O O . LYS A 1 81 ? -2.918 14.423 0.846 1.00 74.88 81 LYS A O 1
ATOM 704 N N . ASN A 1 82 ? -1.921 15.203 2.701 1.00 68.50 82 ASN A N 1
ATOM 705 C CA . ASN A 1 82 ? -2.757 14.567 3.700 1.00 68.50 82 ASN A CA 1
ATOM 706 C C . ASN A 1 82 ? -2.888 15.626 4.786 1.00 68.50 82 ASN A C 1
ATOM 708 O O . ASN A 1 82 ? -1.885 16.012 5.381 1.00 68.50 82 ASN A O 1
ATOM 712 N N . THR A 1 83 ? -4.085 16.161 4.996 1.00 59.91 83 THR A N 1
ATOM 713 C CA . THR A 1 83 ? -4.364 17.320 5.866 1.00 59.91 83 THR A CA 1
ATOM 714 C C . THR A 1 83 ? -4.099 17.055 7.362 1.00 59.91 83 THR A C 1
ATOM 716 O O . THR A 1 83 ? -4.624 17.754 8.222 1.00 59.91 83 THR A O 1
ATOM 719 N N . GLY A 1 84 ? -3.311 16.026 7.697 1.00 68.69 84 GLY A N 1
ATOM 720 C CA . GLY A 1 84 ? -3.167 15.454 9.034 1.00 68.69 84 GLY A CA 1
ATOM 721 C C . GLY A 1 84 ? -4.395 14.656 9.468 1.00 68.69 84 GLY A C 1
ATOM 722 O O . GLY A 1 84 ? -4.461 14.210 10.610 1.00 68.69 84 GLY A O 1
ATOM 723 N N . MET A 1 85 ? -5.376 14.490 8.575 1.00 83.12 85 MET A N 1
ATOM 724 C CA . MET A 1 85 ? -6.657 13.877 8.895 1.00 83.12 85 MET A CA 1
ATOM 725 C C . MET A 1 85 ? -6.526 12.379 9.134 1.00 83.12 85 MET A C 1
ATOM 727 O O . MET A 1 85 ? -7.108 11.869 10.086 1.00 83.12 85 MET A O 1
ATOM 731 N N . TYR A 1 86 ? -5.762 11.686 8.292 1.00 89.62 86 TYR A N 1
ATOM 732 C CA . TYR A 1 86 ? -5.588 10.243 8.384 1.00 89.62 86 TYR A CA 1
ATOM 733 C C . TYR A 1 86 ? -4.155 9.894 8.751 1.00 89.62 86 TYR A C 1
ATOM 735 O O . TYR A 1 86 ? -3.202 10.391 8.154 1.00 89.62 86 TYR A O 1
ATOM 743 N N . LYS A 1 87 ? -4.004 8.974 9.694 1.00 92.19 87 LYS A N 1
ATOM 744 C CA . LYS A 1 87 ? -2.783 8.200 9.854 1.00 92.19 87 LYS A CA 1
ATOM 745 C C . LYS A 1 87 ? -2.808 7.096 8.805 1.00 92.19 87 LYS A C 1
ATOM 747 O O . LYS A 1 87 ? -3.826 6.421 8.639 1.00 92.19 87 LYS A O 1
ATOM 752 N N . ILE A 1 88 ? -1.712 6.979 8.062 1.00 91.69 88 ILE A N 1
ATOM 753 C CA . ILE A 1 88 ? -1.584 6.032 6.956 1.00 91.69 88 ILE A CA 1
ATOM 754 C C . ILE A 1 88 ? -0.676 4.901 7.420 1.00 91.69 88 ILE A C 1
ATOM 756 O O . ILE A 1 88 ? 0.393 5.145 7.973 1.00 91.69 88 ILE A O 1
ATOM 760 N N . SER A 1 89 ? -1.113 3.666 7.221 1.00 92.69 89 SER A N 1
ATOM 761 C CA . SER A 1 89 ? -0.317 2.475 7.516 1.00 92.69 89 SER A CA 1
ATOM 762 C C . SER A 1 89 ? -0.415 1.506 6.350 1.00 92.69 89 SER A C 1
ATOM 764 O O . SER A 1 89 ? -1.493 1.330 5.796 1.00 92.69 89 SER A O 1
ATOM 766 N N . LEU A 1 90 ? 0.681 0.874 5.959 1.00 89.62 90 LEU A N 1
ATOM 767 C CA . LEU A 1 90 ? 0.738 -0.043 4.822 1.00 89.62 90 LEU A CA 1
ATOM 768 C C . LEU A 1 90 ? 1.160 -1.439 5.266 1.00 89.62 90 LEU A C 1
ATOM 770 O O . LEU A 1 90 ? 1.826 -1.596 6.286 1.00 89.62 90 LEU A O 1
ATOM 774 N N . THR A 1 91 ? 0.761 -2.468 4.522 1.00 88.75 91 THR A N 1
ATOM 775 C CA . THR A 1 91 ? 1.254 -3.832 4.749 1.00 88.75 91 THR A CA 1
ATOM 776 C C . THR A 1 91 ? 2.732 -3.926 4.413 1.00 88.75 91 THR A C 1
ATOM 778 O O . THR A 1 91 ? 3.113 -3.748 3.258 1.00 88.75 91 THR A O 1
ATOM 781 N N . ALA A 1 92 ? 3.552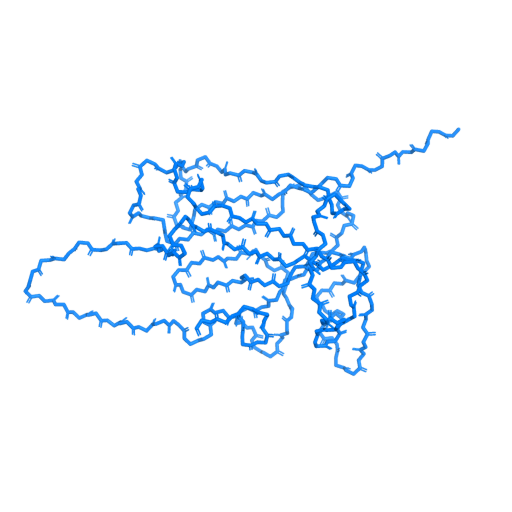 -4.256 5.405 1.00 82.94 92 ALA A N 1
ATOM 782 C CA . ALA A 1 92 ? 4.992 -4.339 5.224 1.00 82.94 92 ALA A CA 1
ATOM 783 C C . ALA A 1 92 ? 5.374 -5.560 4.375 1.00 82.94 92 ALA A C 1
ATOM 785 O O . ALA A 1 92 ? 4.932 -6.683 4.656 1.00 82.94 92 ALA A O 1
ATOM 786 N N . ALA A 1 93 ? 6.208 -5.358 3.350 1.00 74.88 93 ALA A N 1
ATOM 787 C CA . ALA A 1 93 ? 6.761 -6.458 2.560 1.00 74.88 93 ALA A CA 1
ATOM 788 C C . ALA A 1 93 ? 7.830 -7.235 3.347 1.00 74.88 93 ALA A C 1
ATOM 790 O O . ALA A 1 93 ? 7.757 -8.460 3.478 1.00 74.88 93 ALA A O 1
ATOM 791 N N . TYR A 1 94 ? 8.756 -6.495 3.958 1.00 68.88 94 TYR A N 1
ATOM 792 C CA . TYR A 1 94 ? 9.795 -7.000 4.846 1.00 68.88 94 TYR A CA 1
ATOM 793 C C . TYR A 1 94 ? 9.926 -6.062 6.049 1.00 68.88 94 TYR A C 1
ATOM 795 O O . TYR A 1 94 ? 10.315 -4.913 5.875 1.00 68.88 94 TYR A O 1
ATOM 803 N N . ASN A 1 95 ? 9.583 -6.524 7.256 1.00 64.88 95 ASN A N 1
ATOM 804 C CA . ASN A 1 95 ? 9.757 -5.716 8.468 1.00 64.88 95 ASN A CA 1
ATOM 805 C C . ASN A 1 95 ? 9.769 -6.572 9.747 1.00 64.88 95 ASN A C 1
ATOM 807 O O . ASN A 1 95 ? 8.735 -6.678 10.389 1.00 64.88 95 ASN A O 1
ATOM 811 N N . ASP A 1 96 ? 10.885 -7.242 10.071 1.00 67.81 96 ASP A N 1
ATOM 812 C CA . ASP A 1 96 ? 11.287 -7.804 11.387 1.00 67.81 96 ASP A CA 1
ATOM 813 C C . ASP A 1 96 ? 10.193 -8.328 12.365 1.00 67.81 96 ASP A C 1
ATOM 815 O O . ASP A 1 96 ? 10.354 -8.311 13.585 1.00 67.81 96 ASP A O 1
ATOM 819 N N . GLY A 1 97 ? 9.077 -8.861 11.852 1.00 70.44 97 GLY A N 1
ATOM 820 C CA . GLY A 1 97 ? 7.943 -9.371 12.636 1.00 70.44 97 GLY A CA 1
ATOM 821 C C . GLY A 1 97 ? 6.715 -8.451 12.744 1.00 70.44 97 GLY A C 1
ATOM 822 O O . GLY A 1 97 ? 5.696 -8.892 13.285 1.00 70.44 97 GLY A O 1
ATOM 823 N N . PHE A 1 98 ? 6.763 -7.231 12.208 1.00 82.06 98 PHE A N 1
ATOM 824 C CA . PHE A 1 98 ? 5.635 -6.306 12.083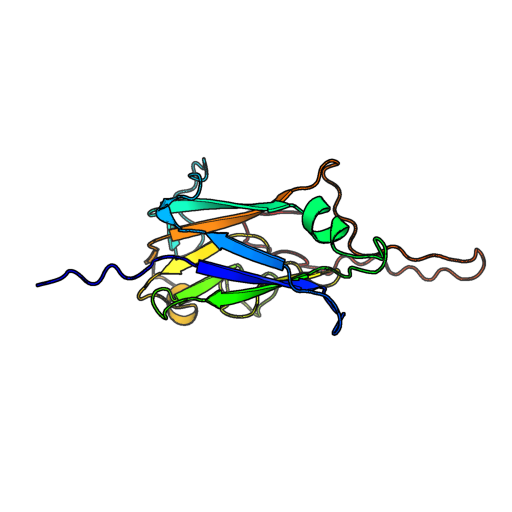 1.00 82.06 98 PHE A CA 1
ATOM 825 C C . PHE A 1 98 ? 4.781 -6.597 10.841 1.00 82.06 98 PHE A C 1
ATOM 827 O O . PHE A 1 98 ? 5.272 -7.031 9.799 1.00 82.06 98 PHE A O 1
ATOM 834 N N . THR A 1 99 ? 3.473 -6.360 10.959 1.00 86.94 99 THR A N 1
ATOM 835 C CA . THR A 1 99 ? 2.513 -6.523 9.856 1.00 86.94 99 THR A CA 1
ATOM 836 C C . THR A 1 99 ? 2.324 -5.208 9.098 1.00 86.94 99 THR A C 1
ATOM 838 O O . THR A 1 99 ? 2.175 -5.220 7.874 1.00 86.94 99 THR A O 1
ATOM 841 N N . PHE A 1 100 ? 2.335 -4.083 9.817 1.00 90.62 100 PHE A N 1
ATOM 842 C CA . PHE A 1 100 ? 2.082 -2.753 9.268 1.00 90.62 100 PHE A CA 1
ATOM 843 C C . PHE A 1 100 ? 3.281 -1.818 9.442 1.00 90.62 100 PHE A C 1
ATOM 845 O O . PHE A 1 100 ? 3.989 -1.910 10.444 1.00 90.62 100 PHE A O 1
ATOM 852 N N . ASP A 1 101 ? 3.462 -0.900 8.498 1.00 88.75 101 ASP A N 1
ATOM 853 C CA . ASP A 1 101 ? 4.520 0.113 8.485 1.00 88.75 101 ASP A CA 1
ATOM 854 C C . ASP A 1 101 ? 3.982 1.493 8.047 1.00 88.75 101 ASP A C 1
ATOM 856 O O . ASP A 1 101 ? 2.862 1.593 7.546 1.00 88.75 101 ASP A O 1
ATOM 860 N N . GLU A 1 102 ? 4.725 2.570 8.307 1.00 86.25 102 GLU A N 1
ATOM 861 C CA . GLU A 1 102 ? 4.359 3.971 8.008 1.00 86.25 102 GLU A CA 1
ATOM 862 C C . GLU A 1 102 ? 5.335 4.643 7.036 1.00 86.25 102 GLU A C 1
ATOM 864 O O . GLU A 1 102 ? 5.230 5.840 6.760 1.00 86.25 102 GLU A O 1
ATOM 869 N N . HIS A 1 103 ? 6.279 3.872 6.497 1.00 77.56 103 HIS A N 1
ATOM 870 C CA . HIS A 1 103 ? 7.217 4.347 5.497 1.00 77.56 103 HIS A CA 1
ATOM 871 C C . HIS A 1 103 ? 6.548 4.616 4.139 1.00 77.56 103 HIS A C 1
ATOM 873 O O . HIS A 1 103 ? 5.350 4.440 3.919 1.00 77.56 103 HIS A O 1
ATOM 879 N N . GLN A 1 104 ? 7.356 5.125 3.214 1.00 78.69 104 GLN A N 1
ATOM 880 C CA . GLN A 1 104 ? 6.960 5.379 1.833 1.00 78.69 104 GLN A CA 1
ATOM 881 C C . GLN A 1 104 ? 6.716 4.054 1.123 1.00 78.69 104 GLN A C 1
ATOM 883 O O . GLN A 1 104 ? 7.560 3.166 1.176 1.00 78.69 104 GLN A O 1
ATOM 888 N N . PHE A 1 105 ? 5.611 3.981 0.390 1.00 84.69 105 PHE A N 1
ATOM 889 C CA . PHE A 1 105 ? 5.257 2.808 -0.385 1.00 84.69 105 PHE A CA 1
ATOM 890 C C . PHE A 1 105 ? 6.272 2.612 -1.506 1.00 84.69 105 PHE A C 1
ATOM 892 O O . PHE A 1 105 ? 6.398 3.454 -2.397 1.00 84.69 105 PHE A O 1
ATOM 899 N N . THR A 1 106 ? 6.990 1.502 -1.478 1.00 87.06 106 THR A N 1
ATOM 900 C CA . THR A 1 106 ? 8.000 1.183 -2.487 1.00 87.06 106 THR A CA 1
ATOM 901 C C . THR A 1 106 ? 7.534 0.017 -3.339 1.00 87.06 106 THR A C 1
ATOM 903 O O . THR A 1 106 ? 7.091 -0.987 -2.797 1.00 87.06 106 THR A O 1
ATOM 906 N N . CYS A 1 107 ? 7.661 0.105 -4.662 1.00 86.69 107 CYS A N 1
ATOM 907 C CA . CYS A 1 107 ? 7.576 -1.056 -5.541 1.00 86.69 107 CYS A CA 1
ATOM 908 C C . CYS A 1 107 ? 8.692 -1.028 -6.572 1.00 86.69 107 CYS A C 1
ATOM 910 O O . CYS A 1 107 ? 8.623 -0.279 -7.540 1.00 86.69 107 CYS A O 1
ATOM 912 N N . ALA A 1 108 ? 9.723 -1.831 -6.331 1.00 84.19 108 ALA A N 1
ATOM 913 C CA . ALA A 1 108 ? 10.971 -1.876 -7.075 1.00 84.19 108 ALA A CA 1
ATOM 914 C C . ALA A 1 108 ? 11.542 -3.292 -7.126 1.00 84.19 108 ALA A C 1
ATOM 916 O O . ALA A 1 108 ? 11.030 -4.190 -6.465 1.00 84.19 108 ALA A O 1
ATOM 917 N N . ILE A 1 109 ? 12.628 -3.499 -7.874 1.00 79.44 109 ILE A N 1
ATOM 918 C CA . ILE A 1 109 ? 13.225 -4.834 -8.077 1.00 79.44 109 ILE A CA 1
ATOM 919 C C . ILE A 1 109 ? 13.571 -5.576 -6.769 1.00 79.44 109 ILE A C 1
ATOM 921 O O . ILE A 1 109 ? 13.505 -6.801 -6.723 1.00 79.44 109 ILE A O 1
ATOM 925 N N . TYR A 1 110 ? 13.887 -4.851 -5.691 1.00 78.12 110 TYR A N 1
ATOM 926 C CA . TYR A 1 110 ? 14.267 -5.441 -4.402 1.00 78.12 110 TYR A CA 1
ATOM 927 C C . TYR A 1 110 ? 13.091 -5.655 -3.437 1.00 78.12 110 TYR A C 1
ATOM 929 O O . TYR A 1 110 ? 13.142 -6.566 -2.617 1.00 78.12 110 TYR A O 1
ATOM 937 N N . GLN A 1 111 ? 12.033 -4.843 -3.522 1.00 82.50 111 GLN A N 1
ATOM 938 C CA . GLN A 1 111 ? 10.895 -4.877 -2.595 1.00 82.50 111 GLN A CA 1
ATOM 939 C C . GLN A 1 111 ? 9.675 -4.184 -3.206 1.00 82.50 111 GLN A C 1
ATOM 941 O O . GLN A 1 111 ? 9.807 -3.137 -3.842 1.00 82.50 111 GLN A O 1
ATOM 946 N N . CYS A 1 112 ? 8.490 -4.744 -2.979 1.00 84.56 112 CYS A N 1
ATOM 947 C CA . CYS A 1 112 ? 7.213 -4.193 -3.388 1.00 84.56 112 CYS A CA 1
ATOM 948 C C . CYS A 1 112 ? 6.142 -4.319 -2.293 1.00 84.56 112 CYS A C 1
ATOM 950 O O . CYS A 1 112 ? 5.684 -5.399 -1.935 1.00 84.56 112 CYS A O 1
ATOM 952 N N . GLU A 1 113 ? 5.714 -3.173 -1.776 1.00 85.12 113 GLU A N 1
ATOM 953 C CA . GLU A 1 113 ? 4.807 -3.015 -0.633 1.00 85.12 113 GLU A CA 1
ATOM 954 C C . GLU A 1 113 ? 3.339 -2.877 -1.052 1.00 85.12 113 GLU A C 1
ATOM 956 O O . GLU A 1 113 ? 2.496 -2.386 -0.300 1.00 85.12 113 GLU A O 1
ATOM 961 N N . ILE A 1 114 ? 3.019 -3.345 -2.262 1.00 85.62 114 ILE A N 1
ATOM 962 C CA . ILE A 1 114 ? 1.643 -3.444 -2.747 1.00 85.62 114 ILE A CA 1
ATOM 963 C C . ILE A 1 114 ? 0.810 -4.342 -1.833 1.00 85.62 114 ILE A C 1
ATOM 965 O O . ILE A 1 114 ? 1.252 -5.393 -1.366 1.00 85.62 114 ILE A O 1
ATOM 969 N N . GLY A 1 115 ? -0.423 -3.920 -1.575 1.00 89.06 115 GLY A N 1
ATOM 970 C CA . GLY A 1 115 ? -1.287 -4.587 -0.616 1.00 89.06 115 GLY A CA 1
ATOM 971 C C . GLY A 1 115 ? -2.275 -3.630 0.025 1.00 89.06 115 GLY A C 1
ATOM 972 O O . GLY A 1 115 ? -2.802 -2.728 -0.630 1.00 89.06 115 GLY A O 1
ATOM 973 N N . TYR A 1 116 ? -2.564 -3.861 1.303 1.00 92.06 116 TYR A N 1
ATOM 974 C CA . TYR A 1 116 ? -3.518 -3.040 2.034 1.00 92.06 116 TYR A CA 1
ATOM 975 C C . TYR A 1 116 ? -2.849 -1.773 2.559 1.00 92.06 116 TYR A C 1
ATOM 977 O O . TYR A 1 116 ? -1.826 -1.828 3.240 1.00 92.06 116 TYR A O 1
ATOM 985 N N . VAL A 1 117 ? -3.489 -0.642 2.289 1.00 92.88 117 VAL A N 1
ATOM 986 C CA . VAL A 1 117 ? -3.179 0.661 2.867 1.00 92.88 117 VAL A CA 1
ATOM 987 C C . VAL A 1 117 ? -4.361 1.087 3.726 1.00 92.88 117 VAL A C 1
ATOM 989 O O . VAL A 1 117 ? -5.501 1.156 3.272 1.00 92.88 117 VAL A O 1
ATOM 992 N N . ILE A 1 118 ? -4.092 1.338 4.994 1.00 94.19 118 ILE A N 1
ATOM 993 C CA . ILE A 1 118 ? -5.064 1.685 6.018 1.00 94.19 118 ILE A CA 1
ATOM 994 C C . ILE A 1 118 ? -5.045 3.194 6.201 1.00 94.19 118 ILE A C 1
ATOM 996 O O . ILE A 1 118 ? -3.979 3.792 6.336 1.00 94.19 118 ILE A O 1
ATOM 1000 N N . PHE A 1 119 ? -6.236 3.785 6.228 1.00 94.12 119 PHE A N 1
ATOM 1001 C CA . PHE A 1 119 ? -6.437 5.194 6.537 1.00 94.12 119 PHE A CA 1
ATOM 1002 C C . PHE A 1 119 ? -7.363 5.279 7.743 1.00 94.12 119 PHE A C 1
ATOM 1004 O O . PHE A 1 119 ? -8.542 4.926 7.655 1.00 94.12 119 PHE A O 1
ATOM 1011 N N . ASP A 1 120 ? -6.829 5.744 8.869 1.00 94.62 120 ASP A N 1
ATOM 1012 C CA . ASP A 1 120 ? -7.581 5.872 10.115 1.00 94.62 120 ASP A CA 1
ATOM 1013 C C . ASP A 1 120 ? -7.232 7.177 10.830 1.00 94.62 120 ASP A C 1
ATOM 1015 O O . ASP A 1 120 ? -6.069 7.572 10.890 1.00 94.62 120 ASP A O 1
ATOM 1019 N N . LYS A 1 121 ? -8.220 7.886 11.381 1.00 92.88 121 LYS A N 1
ATOM 1020 C CA . LYS A 1 121 ? -7.962 9.186 12.022 1.00 92.88 121 LYS A CA 1
ATOM 1021 C C . LYS A 1 121 ? -7.228 9.051 13.358 1.00 92.88 121 LYS A C 1
ATOM 1023 O O . LYS A 1 121 ? -6.663 10.024 13.858 1.00 92.88 121 LYS A O 1
ATOM 1028 N N . LYS A 1 122 ? -7.254 7.870 13.985 1.00 93.75 122 LYS A N 1
ATOM 1029 C CA . LYS A 1 122 ? -6.766 7.652 15.356 1.00 93.75 122 LYS A CA 1
ATOM 1030 C C . LYS A 1 122 ? -5.670 6.594 15.436 1.00 93.75 122 LYS A C 1
ATOM 1032 O O . LYS A 1 122 ? -4.717 6.779 16.206 1.00 93.75 122 LYS A O 1
ATOM 1037 N N . LEU A 1 123 ? -5.800 5.506 14.688 1.00 95.25 123 LEU A N 1
ATOM 1038 C CA . LEU A 1 123 ? -4.929 4.334 14.751 1.00 95.25 123 LEU A CA 1
ATOM 1039 C C . LEU A 1 123 ? -3.684 4.531 13.877 1.00 95.25 123 LEU A C 1
ATOM 1041 O O . LEU A 1 123 ? -3.795 4.826 12.696 1.00 95.25 123 LEU A O 1
ATOM 1045 N N . ASN A 1 124 ? -2.499 4.398 14.474 1.00 92.56 124 ASN A N 1
ATOM 1046 C CA . ASN A 1 124 ? -1.206 4.360 13.781 1.00 92.56 124 ASN A CA 1
ATOM 1047 C C . ASN A 1 124 ? -0.674 2.922 13.710 1.00 92.56 124 ASN A C 1
ATOM 1049 O O . ASN A 1 124 ? -1.209 2.018 14.350 1.00 92.56 124 ASN A O 1
ATOM 1053 N N . THR A 1 125 ? 0.426 2.738 12.988 1.00 92.19 125 THR A N 1
ATOM 1054 C CA . THR A 1 125 ? 1.157 1.469 12.847 1.00 92.19 125 THR A CA 1
ATOM 1055 C C . THR A 1 125 ? 1.464 0.787 14.170 1.00 92.19 125 THR A C 1
ATOM 1057 O O . THR A 1 125 ? 1.237 -0.412 14.294 1.00 92.19 125 THR A O 1
ATOM 1060 N N . GLU A 1 126 ? 1.936 1.540 15.165 1.00 92.00 126 GLU A N 1
ATOM 1061 C CA . GLU A 1 126 ? 2.235 1.031 16.506 1.00 92.00 126 GLU A CA 1
ATOM 1062 C C . GLU A 1 126 ? 1.022 0.308 17.100 1.00 92.00 126 GLU A C 1
ATOM 1064 O O . GLU A 1 126 ? 1.104 -0.881 17.403 1.00 92.00 126 GLU A O 1
ATOM 1069 N N . LYS A 1 127 ? -0.136 0.984 17.146 1.00 93.81 127 LYS A N 1
ATOM 1070 C CA . LYS A 1 127 ? -1.386 0.387 17.631 1.00 93.81 127 LYS A CA 1
ATOM 1071 C C . LYS A 1 127 ? -1.822 -0.809 16.800 1.00 93.81 127 LYS A C 1
ATOM 1073 O O . LYS A 1 127 ? -2.225 -1.823 17.353 1.00 93.81 127 LYS A O 1
ATOM 1078 N N . LEU A 1 128 ? -1.754 -0.706 15.475 1.00 93.38 128 LEU A N 1
ATOM 1079 C CA . LEU A 1 128 ? -2.195 -1.783 14.583 1.00 93.38 128 LEU A CA 1
ATOM 1080 C C . LEU A 1 128 ? -1.319 -3.044 14.697 1.00 93.38 128 LEU A C 1
ATOM 1082 O O . LEU A 1 128 ? -1.787 -4.144 14.398 1.00 93.38 128 LEU A O 1
ATOM 1086 N N . ASN A 1 129 ? -0.074 -2.900 15.153 1.00 92.19 129 ASN A N 1
ATOM 1087 C CA . ASN A 1 129 ? 0.849 -4.003 15.407 1.00 92.19 129 ASN A CA 1
ATOM 1088 C C . ASN A 1 129 ? 0.768 -4.568 16.843 1.00 92.19 129 ASN A C 1
ATOM 1090 O O . ASN A 1 129 ? 1.418 -5.580 17.125 1.00 92.19 129 ASN A O 1
ATOM 1094 N N . GLU A 1 130 ? -0.029 -3.983 17.749 1.00 92.44 130 GLU A N 1
ATOM 1095 C CA . GLU A 1 130 ? -0.246 -4.529 19.096 1.00 92.44 130 GLU A CA 1
ATOM 1096 C C . GLU A 1 130 ? -0.873 -5.931 19.019 1.00 92.44 130 GLU A C 1
ATOM 1098 O O . GLU A 1 130 ? -1.908 -6.150 18.385 1.00 92.44 130 GLU A O 1
ATOM 1103 N N . LYS A 1 131 ? -0.247 -6.913 19.677 1.00 86.81 131 LYS A N 1
ATOM 1104 C CA . LYS A 1 131 ? -0.723 -8.304 19.681 1.00 86.81 131 LYS A CA 1
ATOM 1105 C C . LYS A 1 131 ? -1.926 -8.475 20.609 1.00 86.81 131 LYS A C 1
ATOM 1107 O O . LYS A 1 131 ? -1.929 -7.969 21.725 1.00 86.81 131 LYS A O 1
ATOM 1112 N N . GLY A 1 132 ? -2.902 -9.274 20.177 1.00 87.56 132 GLY A N 1
ATOM 1113 C CA . GLY A 1 132 ? -4.056 -9.675 20.994 1.00 87.56 132 GLY A CA 1
ATOM 1114 C C . GLY A 1 132 ? -5.258 -8.730 20.927 1.00 87.56 132 GLY A C 1
ATOM 1115 O O . GLY A 1 132 ? -6.331 -9.097 21.402 1.00 87.56 132 GLY A O 1
ATOM 1116 N N . ASN A 1 133 ? -5.114 -7.570 20.284 1.00 91.50 133 ASN A N 1
ATOM 1117 C CA . ASN A 1 133 ? -6.205 -6.637 20.031 1.00 91.50 133 ASN A CA 1
ATOM 1118 C C . ASN A 1 133 ? -6.659 -6.721 18.571 1.00 91.50 133 ASN A C 1
ATOM 1120 O O . ASN A 1 133 ? -5.855 -6.953 17.672 1.00 91.50 133 ASN A O 1
ATOM 1124 N N . ILE A 1 134 ? -7.956 -6.515 18.338 1.00 93.50 134 ILE A N 1
ATOM 1125 C CA . ILE A 1 134 ? -8.522 -6.397 16.993 1.00 93.50 134 ILE A CA 1
ATOM 1126 C C . ILE A 1 134 ? -9.139 -5.011 16.858 1.00 93.50 134 ILE A C 1
ATOM 1128 O O . ILE A 1 134 ? -10.082 -4.673 17.577 1.00 93.50 134 ILE A O 1
ATOM 1132 N N . TYR A 1 135 ? -8.641 -4.227 15.909 1.00 96.00 135 TYR A N 1
ATOM 1133 C CA . TYR A 1 135 ? -9.100 -2.865 15.663 1.00 96.00 135 TYR A CA 1
ATOM 1134 C C . TYR A 1 135 ? -10.015 -2.814 14.447 1.00 96.00 135 TYR A C 1
ATOM 1136 O O . TYR A 1 135 ? -9.740 -3.426 13.421 1.00 96.00 135 TYR A O 1
ATOM 1144 N N . THR A 1 136 ? -11.111 -2.069 14.536 1.00 96.75 136 THR A N 1
ATOM 1145 C CA . THR A 1 136 ? -11.904 -1.736 13.345 1.00 96.75 136 THR A CA 1
ATOM 1146 C C . THR A 1 136 ? -11.353 -0.442 12.775 1.00 96.75 136 THR A C 1
ATOM 1148 O O . THR A 1 136 ? -11.317 0.554 13.494 1.00 96.75 136 THR A O 1
ATOM 1151 N N . VAL A 1 137 ? -10.890 -0.483 11.528 1.00 96.12 137 VAL A N 1
ATOM 1152 C CA . VAL A 1 137 ? -10.247 0.658 10.862 1.00 96.12 137 VAL A CA 1
ATOM 1153 C C . VAL A 1 137 ? -11.222 1.340 9.906 1.00 96.12 137 VAL A C 1
ATOM 1155 O O . VAL A 1 137 ? -12.014 0.657 9.248 1.00 96.12 137 VAL A O 1
ATOM 1158 N N . GLU A 1 138 ? -11.156 2.673 9.811 1.00 95.62 138 GLU A N 1
ATOM 1159 C CA . GLU A 1 138 ? -12.098 3.460 8.999 1.00 95.62 138 GLU A CA 1
ATOM 1160 C C . GLU A 1 138 ? -12.079 3.053 7.519 1.00 95.62 138 GLU A C 1
ATOM 1162 O O . GLU A 1 138 ? -13.130 2.720 6.970 1.00 95.62 138 GLU A O 1
ATOM 1167 N N . TYR A 1 139 ? -10.909 3.039 6.877 1.00 94.94 139 TYR A N 1
ATOM 1168 C CA . TYR A 1 139 ? -10.758 2.618 5.484 1.00 94.94 139 TYR A CA 1
ATOM 1169 C C . TYR A 1 139 ? -9.593 1.648 5.315 1.00 94.94 139 TYR A C 1
ATOM 1171 O O . TYR A 1 139 ? -8.506 1.852 5.856 1.00 94.94 139 TYR A O 1
ATOM 1179 N N . VAL A 1 140 ? -9.814 0.631 4.483 1.00 94.69 140 VAL A N 1
ATOM 1180 C CA . VAL A 1 140 ? -8.758 -0.245 3.965 1.00 94.69 140 VAL A CA 1
ATOM 1181 C C . VAL A 1 140 ? -8.789 -0.157 2.455 1.00 94.69 140 VAL A C 1
ATOM 1183 O O . VAL A 1 140 ? -9.762 -0.571 1.838 1.00 94.69 140 VAL A O 1
ATOM 1186 N N . VAL A 1 141 ? -7.738 0.380 1.856 1.00 94.19 141 VAL A N 1
ATOM 1187 C CA . VAL A 1 141 ? -7.581 0.493 0.410 1.00 94.19 141 VAL A CA 1
ATOM 1188 C C . VAL A 1 141 ? -6.628 -0.599 -0.054 1.00 94.19 141 VAL A C 1
ATOM 1190 O O . VAL A 1 141 ? -5.456 -0.598 0.309 1.00 94.19 141 VAL A O 1
ATOM 1193 N N . LEU A 1 142 ? -7.110 -1.535 -0.865 1.00 93.56 142 LEU A N 1
ATOM 1194 C CA . LEU A 1 142 ? -6.242 -2.446 -1.601 1.00 93.56 142 LEU A CA 1
ATOM 1195 C C . LEU A 1 142 ? -5.627 -1.688 -2.782 1.00 93.56 142 LEU A C 1
ATOM 1197 O O . LEU A 1 142 ? -6.348 -1.254 -3.680 1.00 93.56 142 LEU A O 1
ATOM 1201 N N . VAL A 1 143 ? -4.308 -1.532 -2.783 1.00 92.19 143 VAL A N 1
ATOM 1202 C CA . VAL A 1 143 ? -3.570 -0.934 -3.899 1.00 92.19 143 VAL A CA 1
ATOM 1203 C C . VAL A 1 143 ? -3.144 -2.040 -4.858 1.00 92.19 143 VAL A C 1
ATOM 1205 O O . VAL A 1 143 ? -2.445 -2.974 -4.465 1.00 92.19 143 VAL A O 1
ATOM 1208 N N . VAL A 1 144 ? -3.567 -1.927 -6.117 1.00 89.81 144 VAL A N 1
ATOM 1209 C CA . VAL A 1 144 ? -3.296 -2.908 -7.175 1.00 89.81 144 VAL A CA 1
ATOM 1210 C C . VAL A 1 144 ? -2.636 -2.216 -8.356 1.00 89.81 144 VAL A C 1
ATOM 1212 O O . VAL A 1 144 ? -3.137 -1.202 -8.837 1.00 89.81 144 VAL A O 1
ATOM 1215 N N . ILE A 1 145 ? -1.548 -2.788 -8.861 1.00 89.31 145 ILE A N 1
ATOM 1216 C CA . ILE A 1 145 ? -0.936 -2.345 -10.114 1.00 89.31 145 ILE A CA 1
ATOM 1217 C C . ILE A 1 145 ? -1.614 -3.084 -11.271 1.00 89.31 145 ILE A C 1
ATOM 1219 O O . ILE A 1 145 ? -1.758 -4.306 -11.228 1.00 89.31 145 ILE A O 1
ATOM 1223 N N . LYS A 1 146 ? -2.044 -2.345 -12.293 1.00 91.12 146 LYS A N 1
ATOM 1224 C CA . LYS A 1 146 ? -2.581 -2.881 -13.547 1.00 91.12 146 LYS A CA 1
ATOM 1225 C C . LYS A 1 146 ? -1.606 -2.608 -14.681 1.00 91.12 146 LYS A C 1
ATOM 1227 O O . LYS A 1 146 ? -1.062 -1.513 -14.755 1.00 91.12 146 LYS A O 1
ATOM 1232 N N . SER A 1 147 ? -1.454 -3.577 -15.575 1.00 89.12 147 SER A N 1
ATOM 1233 C CA . SER A 1 147 ? -0.813 -3.379 -16.872 1.00 89.12 147 SER A CA 1
ATOM 1234 C C . SER A 1 147 ? -1.610 -4.068 -17.976 1.00 89.12 147 SER A C 1
ATOM 1236 O O . SER A 1 147 ? -2.306 -5.058 -17.732 1.00 89.12 147 SER A O 1
ATOM 1238 N N . LEU A 1 148 ? -1.516 -3.551 -19.199 1.00 86.50 148 LEU A N 1
ATOM 1239 C CA . LEU A 1 148 ? -2.262 -4.009 -20.374 1.00 86.50 148 LEU A CA 1
ATOM 1240 C C . LEU A 1 148 ? -2.021 -5.489 -20.689 1.00 86.50 148 LEU A C 1
ATOM 1242 O O . LEU A 1 148 ? -2.924 -6.186 -21.148 1.00 86.50 148 LEU A O 1
ATOM 1246 N N . ASN A 1 149 ? -0.808 -5.974 -20.433 1.00 87.12 149 ASN A N 1
ATOM 1247 C CA . ASN A 1 149 ? -0.390 -7.350 -20.688 1.00 87.12 149 ASN A CA 1
ATOM 1248 C C . ASN A 1 149 ? -0.288 -8.203 -19.410 1.00 87.12 149 ASN A C 1
ATOM 1250 O O . ASN A 1 149 ? 0.155 -9.346 -19.493 1.00 87.12 149 ASN A O 1
ATOM 1254 N N . ASN A 1 150 ? -0.695 -7.677 -18.246 1.00 84.50 150 ASN A N 1
ATOM 1255 C CA . ASN A 1 150 ? -0.465 -8.276 -16.923 1.00 84.50 150 ASN A CA 1
ATOM 1256 C C . ASN A 1 150 ? 1.019 -8.568 -16.615 1.00 84.50 150 ASN A C 1
ATOM 1258 O O . ASN A 1 150 ? 1.327 -9.417 -15.780 1.00 84.50 150 ASN A O 1
ATOM 1262 N N . ILE A 1 151 ? 1.942 -7.880 -17.291 1.00 83.06 151 ILE A N 1
ATOM 1263 C CA . ILE A 1 151 ? 3.382 -7.944 -17.051 1.00 83.06 151 ILE A CA 1
ATOM 1264 C C . ILE A 1 151 ? 3.837 -6.583 -16.527 1.00 83.06 151 ILE A C 1
ATOM 1266 O O . ILE A 1 151 ? 3.449 -5.537 -17.046 1.00 83.06 151 ILE A O 1
ATOM 1270 N N . ILE A 1 152 ? 4.668 -6.599 -15.489 1.00 81.81 152 ILE A N 1
ATOM 1271 C CA . ILE A 1 152 ? 5.356 -5.417 -14.969 1.00 81.81 152 ILE A CA 1
ATOM 1272 C C . ILE A 1 152 ? 6.844 -5.641 -15.219 1.00 81.81 152 ILE A C 1
ATOM 1274 O O . ILE A 1 152 ? 7.422 -6.604 -14.716 1.00 81.81 152 ILE A O 1
ATOM 1278 N N . VAL A 1 153 ? 7.461 -4.760 -16.006 1.00 80.00 153 VAL A N 1
ATOM 1279 C CA . VAL A 1 153 ? 8.897 -4.805 -16.304 1.00 80.00 153 VAL A CA 1
ATOM 1280 C C . VAL A 1 153 ? 9.600 -3.749 -15.463 1.00 80.00 153 VAL A C 1
ATOM 1282 O O . VAL A 1 153 ? 9.487 -2.558 -15.734 1.00 80.00 153 VAL A O 1
ATOM 1285 N N . LEU A 1 154 ? 10.308 -4.188 -14.421 1.00 78.69 154 LEU A N 1
ATOM 1286 C CA . LEU A 1 154 ? 11.048 -3.301 -13.512 1.00 78.69 154 LEU A CA 1
ATOM 1287 C C . LEU A 1 154 ? 12.468 -3.001 -14.003 1.00 78.69 154 LEU A C 1
ATOM 1289 O O . LEU A 1 154 ? 13.087 -2.051 -13.547 1.00 78.69 154 LEU A O 1
ATOM 1293 N N . GLN A 1 155 ? 13.033 -3.824 -14.882 1.00 75.12 155 GLN A N 1
ATOM 1294 C CA . GLN A 1 155 ? 14.347 -3.568 -15.460 1.00 75.12 155 GLN A CA 1
ATOM 1295 C C . GLN A 1 155 ? 14.526 -4.395 -16.730 1.00 75.12 155 GLN A C 1
ATOM 1297 O O . GLN A 1 155 ? 14.269 -5.598 -16.723 1.00 75.12 155 GLN A O 1
ATOM 1302 N N . GLU A 1 156 ? 15.034 -3.761 -17.783 1.00 74.75 156 GLU A N 1
ATOM 1303 C CA . GLU A 1 156 ? 15.606 -4.455 -18.935 1.00 74.75 156 GLU A CA 1
ATOM 1304 C C . GLU A 1 156 ? 17.120 -4.236 -18.928 1.00 74.75 156 GLU A C 1
ATOM 1306 O O . GLU A 1 156 ? 17.600 -3.134 -18.656 1.00 74.75 156 GLU A O 1
ATOM 1311 N N . VAL A 1 157 ? 17.886 -5.299 -19.173 1.00 72.62 157 VAL A N 1
ATOM 1312 C CA . VAL A 1 157 ? 19.350 -5.241 -19.208 1.00 72.62 157 VAL A CA 1
ATOM 1313 C C . VAL A 1 157 ? 19.823 -5.831 -20.525 1.00 72.62 157 VAL A C 1
ATOM 1315 O O . VAL A 1 157 ? 19.697 -7.035 -20.753 1.00 72.62 157 VAL A O 1
ATOM 1318 N N . ASP A 1 158 ? 20.404 -4.985 -21.372 1.00 71.69 158 ASP A N 1
ATOM 1319 C CA . ASP A 1 158 ? 21.090 -5.437 -22.577 1.00 71.69 158 ASP A CA 1
ATOM 1320 C C . ASP A 1 158 ? 22.359 -6.201 -22.189 1.00 71.69 158 ASP A C 1
ATOM 1322 O O . ASP A 1 158 ? 23.175 -5.725 -21.395 1.00 71.69 158 ASP A O 1
ATOM 1326 N N . TYR A 1 159 ? 22.556 -7.390 -22.760 1.00 69.06 159 TYR A N 1
ATOM 1327 C CA . TYR A 1 159 ? 23.737 -8.204 -22.486 1.00 69.06 159 TYR A CA 1
ATOM 1328 C C . TYR A 1 159 ? 24.444 -8.641 -23.772 1.00 69.06 159 TYR A C 1
ATOM 1330 O O . TYR A 1 159 ? 23.823 -8.988 -24.777 1.00 69.06 159 TYR A O 1
ATOM 1338 N N . HIS A 1 160 ? 25.779 -8.683 -23.724 1.00 67.88 160 HIS A N 1
ATOM 1339 C CA . HIS A 1 160 ? 26.614 -9.265 -24.775 1.00 67.88 160 HIS A CA 1
ATOM 1340 C C . HIS A 1 160 ? 27.024 -10.693 -24.376 1.00 67.88 160 HIS A C 1
ATOM 1342 O O . HIS A 1 160 ? 27.441 -10.928 -23.244 1.00 67.88 160 HIS A O 1
ATOM 1348 N N . LYS A 1 161 ? 26.917 -11.648 -25.310 1.00 66.44 161 LYS A N 1
ATOM 1349 C CA . LYS A 1 161 ? 26.901 -13.125 -25.138 1.00 66.44 161 LYS A CA 1
ATOM 1350 C C . LYS A 1 161 ? 28.052 -13.815 -24.364 1.00 66.44 161 LYS A C 1
ATOM 1352 O O . LYS A 1 161 ? 28.080 -15.039 -24.344 1.00 66.44 161 LYS A O 1
ATOM 1357 N N . MET A 1 162 ? 29.004 -13.109 -23.756 1.00 56.56 162 MET A N 1
ATOM 1358 C CA . MET A 1 162 ? 30.277 -13.711 -23.330 1.00 56.56 162 MET A CA 1
ATOM 1359 C C . MET A 1 162 ? 30.487 -13.884 -21.822 1.00 56.56 162 MET A C 1
ATOM 1361 O O . MET A 1 162 ? 31.386 -14.634 -21.482 1.00 56.56 162 MET A O 1
ATOM 1365 N N . ASN A 1 163 ? 29.709 -13.263 -20.924 1.00 54.41 163 ASN A N 1
ATOM 1366 C CA . ASN A 1 163 ? 29.845 -13.472 -19.469 1.00 54.41 163 ASN A CA 1
ATOM 1367 C C . ASN A 1 163 ? 28.561 -13.064 -18.730 1.00 54.41 163 ASN A C 1
ATOM 1369 O O . ASN A 1 163 ? 28.433 -11.931 -18.270 1.00 54.41 163 ASN A O 1
ATOM 1373 N N . ILE A 1 164 ? 27.598 -13.978 -18.626 1.00 58.62 164 ILE A N 1
ATOM 1374 C CA . ILE A 1 164 ? 26.352 -13.741 -17.895 1.00 58.62 164 ILE A CA 1
ATOM 1375 C C . ILE A 1 164 ? 26.413 -14.490 -16.565 1.00 58.62 164 ILE A C 1
ATOM 1377 O O . ILE A 1 164 ? 26.139 -15.685 -16.512 1.00 58.62 164 ILE A O 1
ATOM 1381 N N . ASN A 1 165 ? 26.720 -13.774 -15.485 1.00 54.28 165 ASN A N 1
ATOM 1382 C CA . ASN A 1 165 ? 26.371 -14.209 -14.135 1.00 54.28 165 ASN A CA 1
ATOM 1383 C C . ASN A 1 165 ? 25.056 -13.526 -13.751 1.00 54.28 165 ASN A C 1
ATOM 1385 O O . ASN A 1 165 ? 25.048 -12.496 -13.081 1.00 54.28 165 ASN A O 1
ATOM 1389 N N . ILE A 1 166 ? 23.937 -14.074 -14.228 1.00 56.38 166 ILE A N 1
ATOM 1390 C CA . ILE A 1 166 ? 22.609 -13.662 -13.777 1.00 56.38 166 ILE A CA 1
ATOM 1391 C C . ILE A 1 166 ? 22.313 -14.403 -12.472 1.00 56.38 166 ILE A C 1
ATOM 1393 O O . ILE A 1 166 ? 22.027 -15.598 -12.466 1.00 56.38 166 ILE A O 1
ATOM 1397 N N . GLY A 1 167 ? 22.378 -13.681 -11.357 1.00 54.88 167 GLY A N 1
ATOM 1398 C CA . GLY A 1 167 ? 21.744 -14.098 -10.112 1.00 54.88 167 GLY A CA 1
ATOM 1399 C C . GLY A 1 167 ? 20.294 -13.627 -10.109 1.00 54.88 167 GLY A C 1
ATOM 1400 O O . GLY A 1 167 ? 20.004 -12.566 -9.566 1.00 54.88 167 GLY A O 1
ATOM 1401 N N . LEU A 1 168 ? 19.381 -14.380 -10.734 1.00 54.81 168 LEU A N 1
ATOM 1402 C CA . LEU A 1 168 ? 17.941 -14.159 -10.553 1.00 54.81 168 LEU A CA 1
ATOM 1403 C C . LEU A 1 168 ? 17.547 -14.683 -9.174 1.00 54.81 168 LEU A C 1
ATOM 1405 O O . LEU A 1 168 ? 17.123 -15.824 -9.025 1.00 54.81 168 LEU A O 1
ATOM 1409 N N . CYS A 1 169 ? 17.687 -13.841 -8.162 1.00 52.00 169 CYS A N 1
ATOM 1410 C CA . CYS A 1 169 ? 16.922 -14.000 -6.940 1.00 52.00 169 CYS A CA 1
ATOM 1411 C C . CYS A 1 169 ? 15.837 -12.926 -6.969 1.00 52.00 169 CYS A C 1
ATOM 1413 O O . CYS A 1 169 ? 16.160 -11.771 -6.683 1.00 52.00 169 CYS A O 1
ATOM 1415 N N . PRO A 1 170 ? 14.560 -13.241 -7.274 1.00 56.00 170 PRO A N 1
ATOM 1416 C CA . PRO A 1 170 ? 13.511 -12.423 -6.687 1.00 56.00 170 PRO A CA 1
ATOM 1417 C C . PRO A 1 170 ? 13.792 -12.419 -5.184 1.00 56.00 170 PRO A C 1
ATOM 1419 O O . PRO A 1 170 ? 14.031 -13.477 -4.591 1.00 56.00 170 PRO A O 1
ATOM 1422 N N . TYR A 1 171 ? 13.883 -11.232 -4.590 1.00 60.69 171 TYR A N 1
ATOM 1423 C CA . TYR A 1 171 ? 14.173 -11.126 -3.168 1.00 60.69 171 TYR A CA 1
ATOM 1424 C C . TYR A 1 171 ? 13.159 -11.997 -2.415 1.00 60.69 171 TYR A C 1
ATOM 1426 O O . TYR A 1 171 ? 11.952 -11.916 -2.656 1.00 60.69 171 TYR A O 1
ATOM 1434 N N . ILE A 1 172 ? 13.629 -12.896 -1.546 1.00 66.56 172 ILE A N 1
ATOM 1435 C CA . ILE A 1 172 ? 12.719 -13.648 -0.680 1.00 66.56 172 ILE A CA 1
ATOM 1436 C C . ILE A 1 172 ? 11.949 -12.587 0.114 1.00 66.56 172 ILE A C 1
ATOM 1438 O O . ILE A 1 172 ? 12.574 -11.775 0.792 1.00 66.56 172 ILE A O 1
ATOM 1442 N N . ASN A 1 173 ? 10.615 -12.591 0.020 1.00 69.81 173 ASN A N 1
ATOM 1443 C CA . ASN A 1 173 ? 9.725 -11.545 0.565 1.00 69.81 173 ASN A CA 1
ATOM 1444 C C . ASN A 1 173 ? 9.689 -10.256 -0.259 1.00 69.81 173 ASN A C 1
ATOM 1446 O O . ASN A 1 173 ? 9.527 -9.172 0.295 1.00 69.81 173 ASN A O 1
ATOM 1450 N N . TRP A 1 174 ? 9.817 -10.383 -1.582 1.00 78.62 174 TRP A N 1
ATOM 1451 C CA . TRP A 1 174 ? 9.647 -9.264 -2.497 1.00 78.62 174 TRP A CA 1
ATOM 1452 C C . TRP A 1 174 ? 8.317 -8.535 -2.257 1.00 78.62 174 TRP A C 1
ATOM 1454 O O . TRP A 1 174 ? 8.323 -7.318 -2.148 1.00 78.62 174 TRP A O 1
ATOM 1464 N N . VAL A 1 175 ? 7.211 -9.262 -2.057 1.00 81.38 175 VAL A N 1
ATOM 1465 C CA . VAL A 1 175 ? 5.968 -8.721 -1.474 1.00 81.38 175 VAL A CA 1
ATOM 1466 C C . VAL A 1 175 ? 5.717 -9.283 -0.076 1.00 81.38 175 VAL A C 1
ATOM 1468 O O . VAL A 1 175 ? 6.306 -10.291 0.326 1.00 81.38 175 VAL A O 1
ATOM 1471 N N . SER A 1 176 ? 4.788 -8.663 0.654 1.00 80.88 176 SER A N 1
ATOM 1472 C CA . SER A 1 176 ? 4.402 -9.104 1.997 1.00 80.88 176 SER A CA 1
ATOM 1473 C C . SER A 1 176 ? 3.929 -10.555 2.019 1.00 80.88 176 SER A C 1
ATOM 1475 O O . SER A 1 176 ? 2.935 -10.897 1.384 1.00 80.88 176 SER A O 1
ATOM 1477 N N . LYS A 1 177 ? 4.567 -11.400 2.845 1.00 78.62 177 LYS A N 1
ATOM 1478 C CA . LYS A 1 177 ? 4.123 -12.794 3.065 1.00 78.62 177 LYS A CA 1
ATOM 1479 C C . LYS A 1 177 ? 2.690 -12.893 3.580 1.00 78.62 177 LYS A C 1
ATOM 1481 O O . LYS A 1 177 ? 2.007 -13.883 3.330 1.00 78.62 177 LYS A O 1
ATOM 1486 N N . LYS A 1 178 ? 2.287 -11.906 4.379 1.00 78.69 178 LYS A N 1
ATOM 1487 C CA . LYS A 1 178 ? 0.956 -11.838 4.978 1.00 78.69 178 LYS A CA 1
ATOM 1488 C C . LYS A 1 178 ? -0.020 -11.107 4.062 1.00 78.69 178 LYS A C 1
ATOM 1490 O O . LYS A 1 178 ? -1.216 -11.267 4.226 1.00 78.69 178 LYS A O 1
ATOM 1495 N N . GLY A 1 179 ? 0.469 -10.322 3.106 1.00 76.25 179 GLY A N 1
ATOM 1496 C CA . GLY A 1 179 ? -0.356 -9.465 2.273 1.00 76.25 179 GLY A CA 1
ATOM 1497 C C . GLY A 1 179 ? -1.374 -10.214 1.401 1.00 76.25 179 GLY A C 1
ATOM 1498 O O . GLY A 1 179 ? -1.276 -11.421 1.174 1.00 76.25 179 GLY A O 1
ATOM 1499 N N . PRO A 1 180 ? -2.369 -9.481 0.878 1.00 76.44 180 PRO A N 1
ATOM 1500 C CA . PRO A 1 180 ? -3.373 -10.041 -0.024 1.00 76.44 180 PRO A CA 1
ATOM 1501 C C . PRO A 1 180 ? -2.815 -10.370 -1.415 1.00 76.44 180 PRO A C 1
ATOM 1503 O O . PRO A 1 180 ? -3.425 -11.148 -2.146 1.00 76.44 180 PRO A O 1
ATOM 1506 N N . VAL A 1 181 ? -1.678 -9.776 -1.787 1.00 74.12 181 VAL A N 1
ATOM 1507 C CA . VAL A 1 181 ? -1.013 -9.982 -3.076 1.00 74.12 181 VAL A CA 1
ATOM 1508 C C . VAL A 1 181 ? 0.055 -11.065 -2.929 1.00 74.12 181 VAL A C 1
ATOM 1510 O O . VAL A 1 181 ? 0.817 -11.057 -1.965 1.00 74.12 181 VAL A O 1
ATOM 1513 N N . LYS A 1 182 ? 0.107 -11.999 -3.884 1.00 68.38 182 LYS A N 1
ATOM 1514 C CA . LYS A 1 182 ? 1.087 -13.096 -3.942 1.00 68.38 182 LYS A CA 1
ATOM 1515 C C . LYS A 1 182 ? 1.788 -13.100 -5.305 1.00 68.38 182 LYS A C 1
ATOM 1517 O O . LYS A 1 182 ? 1.154 -12.717 -6.288 1.00 68.38 182 LYS A O 1
ATOM 1522 N N . PHE A 1 183 ? 3.051 -13.536 -5.335 1.00 63.97 183 PHE A N 1
ATOM 1523 C CA . PHE A 1 183 ? 3.875 -13.721 -6.539 1.00 63.97 183 PHE A CA 1
ATOM 1524 C C . PHE A 1 183 ? 4.461 -15.134 -6.584 1.00 63.97 183 PHE A C 1
ATOM 1526 O O . PHE A 1 183 ? 4.652 -15.717 -5.490 1.00 63.97 183 PHE A O 1
#

Radius of gyration: 17.98 Å; chains: 1; bounding box: 52×43×46 Å

Secondary structure (DSSP, 8-state):
--------EEEEEEEETT-TTSPPEEEEEEGGGSEE---S--EETTEEEEEEEEEEEEHHHHHHTSS-TT---EEEEEEEE--S--EEEEE-SS-TT-SEE-S-EEEESS-B--SEEEEESS--HHHHT-TT--EEEEEEEEEEEE-TTS----------TT-------PPTTSS-SSSS---

pLDDT: mean 80.22, std 14.17, range [34.84, 96.75]

Organism: Strongyloides ratti (NCBI:txid34506)

Sequence (183 aa):
MSQMVIDDEIEFQIRHYNQQFYIPTFIKFKLHNLENFKTNLTTFENIRFQNPKILYIDWDELQSKTNNSNITYGFYMSPIKNTGMYKISLTAAYNDGFTFDEHQFTCAIYQCEIGYVIFDKKLNTEKLNEKGNIYTVEYVVLVVIKSLNNIIVLQEVDYHKMNINIGLCPYINWVSKKGPVKF

Foldseek 3Di:
DPDPPDPQKWKKWKDFDPDPPADIDIDIDHQVPAAADPDPDQDAAQEGEPTEGEDEDEQVVVQVSDPDNAARQWIWIDIPDDVLQWAKWFQDLDDPQFGIDRDIQTQGQQAGRQAKIFTARPDYSVNSRDPPHHYYGPYIYRYYYDYPVNDHRNHDDDDDDDDDPDPPDSHPSNDHPRGPDDD